Protein AF-A0AAV4FNW1-F1 (afdb_monomer_lite)

Sequence (129 aa):
MKSSDVVIGWVKDGEVHFADRHAEGHYLPAKDSSQDWTLLMAEETGQFTVLKMTRLLDTCDDQDIAIESGTTRLLYAYSKTDPISDDLVLVVEVVLVVVVVVVVVVVVVVVVVVVAAAVVIVSVAVFVK

Structure (mmCIF, N/CA/C/O backbone):
data_AF-A0AAV4FNW1-F1
#
_entry.id   AF-A0AAV4FNW1-F1
#
loop_
_atom_site.group_PDB
_atom_site.id
_atom_site.type_symbol
_atom_site.label_atom_id
_atom_site.label_alt_id
_atom_site.label_comp_id
_atom_site.label_asym_id
_atom_site.label_entity_id
_atom_site.label_seq_id
_atom_site.pdbx_PDB_ins_code
_atom_site.Cartn_x
_atom_site.Cartn_y
_atom_site.Cartn_z
_atom_site.occupancy
_atom_site.B_iso_or_equiv
_atom_site.auth_seq_id
_atom_site.auth_comp_id
_atom_site.auth_asym_id
_atom_site.auth_atom_id
_atom_site.pdbx_PDB_model_num
ATOM 1 N N . MET A 1 1 ? 9.131 7.398 4.725 1.00 68.12 1 MET A N 1
ATOM 2 C CA . MET A 1 1 ? 7.877 7.530 3.967 1.00 68.12 1 MET A CA 1
ATOM 3 C C . MET A 1 1 ? 8.087 8.260 2.652 1.00 68.12 1 MET A C 1
ATOM 5 O O . MET A 1 1 ? 7.447 7.884 1.701 1.00 68.12 1 MET A O 1
ATOM 9 N N . LYS A 1 2 ? 8.988 9.248 2.523 1.00 82.25 2 LYS A N 1
ATOM 10 C CA . LYS A 1 2 ? 9.327 9.758 1.182 1.00 82.25 2 LYS A CA 1
ATOM 11 C C . LYS A 1 2 ? 9.827 8.635 0.261 1.00 82.25 2 LYS A C 1
ATOM 13 O O . LYS A 1 2 ? 10.663 7.844 0.700 1.00 82.25 2 LYS A O 1
ATOM 18 N N . SER A 1 3 ? 9.351 8.648 -0.983 1.00 86.75 3 SER A N 1
ATOM 19 C CA . SER A 1 3 ? 9.641 7.666 -2.028 1.00 86.75 3 SER A CA 1
ATOM 20 C C . SER A 1 3 ? 9.328 6.249 -1.554 1.00 86.75 3 SER A C 1
ATOM 22 O O . SER A 1 3 ? 10.184 5.372 -1.624 1.00 86.75 3 SER A O 1
ATOM 24 N N . SER A 1 4 ? 8.137 6.060 -0.981 1.00 87.38 4 SER A N 1
ATOM 25 C CA . SER A 1 4 ? 7.595 4.736 -0.685 1.00 87.38 4 SER A CA 1
ATOM 26 C C . SER A 1 4 ? 6.246 4.544 -1.353 1.00 87.38 4 SER A C 1
ATOM 28 O O . SER A 1 4 ? 5.439 5.469 -1.409 1.00 87.38 4 SER A O 1
ATOM 30 N N . ASP A 1 5 ? 6.029 3.311 -1.757 1.00 90.25 5 ASP A N 1
ATOM 31 C CA . ASP A 1 5 ? 4.786 2.721 -2.225 1.00 90.25 5 ASP A CA 1
ATOM 32 C C . ASP A 1 5 ? 3.940 2.306 -1.010 1.00 90.25 5 ASP A C 1
ATOM 34 O O . ASP A 1 5 ? 4.469 1.738 -0.041 1.00 90.25 5 ASP A O 1
ATOM 38 N N . VAL A 1 6 ? 2.675 2.728 -0.973 1.00 90.12 6 VAL A N 1
ATOM 39 C CA . VAL A 1 6 ? 1.845 2.714 0.234 1.00 90.12 6 VAL A CA 1
ATOM 40 C C . VAL A 1 6 ? 0.436 2.243 -0.078 1.00 90.12 6 VAL A C 1
ATOM 42 O O . VAL A 1 6 ? -0.383 2.961 -0.633 1.00 90.12 6 VAL A O 1
ATOM 45 N N . VAL A 1 7 ? 0.085 1.099 0.488 1.00 90.88 7 VAL A N 1
ATOM 46 C CA . VAL A 1 7 ? -1.305 0.667 0.588 1.00 90.88 7 VAL A CA 1
ATOM 47 C C . VAL A 1 7 ? -1.917 1.127 1.912 1.00 90.88 7 VAL A C 1
ATOM 49 O O . VAL A 1 7 ? -1.316 0.975 2.981 1.00 90.88 7 VAL A O 1
ATOM 52 N N . ILE A 1 8 ? -3.124 1.690 1.858 1.00 89.94 8 ILE A N 1
ATOM 53 C CA . ILE A 1 8 ? -3.902 2.070 3.044 1.00 89.94 8 ILE A CA 1
ATOM 54 C C . ILE A 1 8 ? -5.243 1.349 3.014 1.00 89.94 8 ILE A C 1
ATOM 56 O O . ILE A 1 8 ? -5.923 1.344 1.992 1.00 89.94 8 ILE A O 1
ATOM 60 N N . GLY A 1 9 ? -5.670 0.809 4.155 1.00 89.69 9 GLY A N 1
ATOM 61 C CA . GLY A 1 9 ? -7.045 0.360 4.307 1.00 89.69 9 GLY A CA 1
ATOM 62 C C . GLY A 1 9 ? -7.510 0.259 5.752 1.00 89.69 9 GLY A C 1
ATOM 63 O O . GLY A 1 9 ? -6.703 0.187 6.680 1.00 89.69 9 GLY A O 1
ATOM 64 N N . TRP A 1 10 ? -8.826 0.271 5.921 1.00 89.31 10 TRP A N 1
ATOM 65 C CA . TRP A 1 10 ? -9.534 0.032 7.177 1.00 89.31 10 TRP A CA 1
ATOM 66 C C . TRP A 1 10 ? -10.960 -0.438 6.867 1.00 89.31 10 TRP A C 1
ATOM 68 O O . TRP A 1 10 ? -11.406 -0.410 5.718 1.00 89.31 10 TRP A O 1
ATOM 78 N N . VAL A 1 11 ? -11.673 -0.884 7.892 1.00 89.25 11 VAL A N 1
ATOM 79 C CA . VAL A 1 11 ? -13.106 -1.171 7.813 1.00 89.25 11 VAL A CA 1
ATOM 80 C C . VAL A 1 11 ? -13.796 -0.229 8.784 1.00 89.25 11 VAL A C 1
ATOM 82 O O . VAL A 1 11 ? -13.216 0.118 9.806 1.00 89.25 11 VAL A O 1
ATOM 85 N N . LYS A 1 12 ? -14.983 0.249 8.429 1.00 87.44 12 LYS A N 1
ATOM 86 C CA . LYS A 1 12 ? -15.807 1.079 9.300 1.00 87.44 12 LYS A CA 1
ATOM 87 C C . LYS A 1 12 ? -17.267 0.761 9.048 1.00 87.44 12 LYS A C 1
ATOM 89 O O . LYS A 1 12 ? -17.720 0.820 7.913 1.00 87.44 12 LYS A O 1
ATOM 94 N N . ASP A 1 13 ? -17.999 0.400 10.098 1.00 87.38 13 ASP A N 1
ATOM 95 C CA . ASP A 1 13 ? -19.426 0.054 10.006 1.00 87.38 13 ASP A CA 1
ATOM 96 C C . ASP A 1 13 ? -19.731 -1.035 8.944 1.00 87.38 13 ASP A C 1
ATOM 98 O O . ASP A 1 13 ? -20.810 -1.080 8.356 1.00 87.38 13 ASP A O 1
ATOM 102 N N . GLY A 1 14 ? -18.769 -1.935 8.697 1.00 86.00 14 GLY A N 1
ATOM 103 C CA . GLY A 1 14 ? -18.845 -2.986 7.673 1.00 86.00 14 GLY A CA 1
ATOM 104 C C . GLY A 1 14 ? -18.487 -2.536 6.249 1.00 86.00 14 GLY A C 1
ATOM 105 O O . GLY A 1 14 ? -18.421 -3.376 5.352 1.00 86.00 14 GLY A O 1
ATOM 106 N N . GLU A 1 15 ? -18.227 -1.247 6.033 1.00 90.69 15 GLU A N 1
ATOM 107 C CA . GLU A 1 15 ? -17.721 -0.705 4.775 1.00 90.69 15 GLU A CA 1
ATOM 108 C C . GLU A 1 15 ? -16.194 -0.769 4.741 1.00 90.69 15 GLU A C 1
ATOM 110 O O . GLU A 1 15 ? -15.512 -0.441 5.712 1.00 90.69 15 GLU A O 1
ATOM 115 N N . VAL A 1 16 ? -15.649 -1.217 3.612 1.00 91.44 16 VAL A N 1
ATOM 116 C CA . VAL A 1 16 ? -14.208 -1.358 3.430 1.00 91.44 16 VAL A CA 1
ATOM 117 C C . VAL A 1 16 ? -13.667 -0.152 2.686 1.00 91.44 16 VAL A C 1
ATOM 119 O O . VAL A 1 16 ? -14.110 0.160 1.583 1.00 91.44 16 VAL A O 1
ATOM 122 N N . HIS A 1 17 ? -12.639 0.455 3.260 1.00 91.50 17 HIS A N 1
ATOM 123 C CA . HIS A 1 17 ? -11.861 1.503 2.627 1.00 91.50 17 HIS A CA 1
ATOM 124 C C . HIS A 1 17 ? -10.488 0.947 2.275 1.00 91.50 17 HIS A C 1
ATOM 126 O O . HIS A 1 17 ? -9.804 0.372 3.123 1.00 91.50 17 HIS A O 1
ATOM 132 N N . PHE A 1 18 ? -10.090 1.094 1.016 1.00 92.00 18 PHE A N 1
ATOM 133 C CA . PHE A 1 18 ? -8.835 0.561 0.504 1.00 92.00 18 PHE A CA 1
ATOM 134 C C . PHE A 1 18 ? -8.330 1.433 -0.643 1.00 92.00 18 PHE A C 1
ATOM 136 O O . PHE A 1 18 ? -9.090 1.747 -1.560 1.00 92.00 18 PHE A O 1
ATOM 143 N N . ALA A 1 19 ? -7.068 1.850 -0.587 1.00 91.88 19 ALA A N 1
ATOM 144 C CA . ALA A 1 19 ? -6.487 2.740 -1.580 1.00 91.88 19 ALA A CA 1
ATOM 145 C C . ALA A 1 19 ? -4.999 2.462 -1.797 1.00 91.88 19 ALA A C 1
ATOM 147 O O . ALA A 1 19 ? -4.248 2.317 -0.827 1.00 91.88 19 ALA A O 1
ATOM 148 N N . ASP A 1 20 ? -4.612 2.484 -3.071 1.00 93.31 20 ASP A N 1
ATOM 149 C CA . ASP A 1 20 ? -3.229 2.563 -3.523 1.00 93.31 20 ASP A CA 1
ATOM 150 C C . ASP A 1 20 ? -2.738 4.007 -3.496 1.00 93.31 20 ASP A C 1
ATOM 152 O O . ASP A 1 20 ? -3.495 4.936 -3.823 1.00 93.31 20 ASP A O 1
ATOM 156 N N . ARG A 1 21 ? -1.506 4.211 -3.042 1.00 92.31 21 ARG A N 1
ATOM 157 C CA . ARG A 1 21 ? -0.930 5.534 -2.822 1.00 92.31 21 ARG A CA 1
ATOM 158 C C . ARG A 1 21 ? 0.583 5.522 -2.957 1.00 92.31 21 ARG A C 1
ATOM 160 O O . ARG A 1 21 ? 1.261 4.613 -2.493 1.00 92.31 21 ARG A O 1
ATOM 167 N N . HIS A 1 22 ? 1.122 6.662 -3.370 1.00 92.06 22 HIS A N 1
ATOM 168 C CA . HIS A 1 22 ? 2.557 6.919 -3.342 1.00 92.06 22 HIS A CA 1
ATOM 169 C C . HIS A 1 22 ? 2.884 8.091 -2.407 1.00 92.06 22 HIS A C 1
ATOM 171 O O . HIS A 1 22 ? 2.189 9.113 -2.326 1.00 92.06 22 HIS A O 1
ATOM 177 N N . ALA A 1 23 ? 3.964 7.947 -1.644 1.00 90.44 23 ALA A N 1
ATOM 178 C CA . ALA A 1 23 ? 4.378 8.932 -0.657 1.00 90.44 23 ALA A CA 1
ATOM 179 C C . ALA A 1 23 ? 5.583 9.742 -1.148 1.00 90.44 23 ALA A C 1
ATOM 181 O O . ALA A 1 23 ? 6.698 9.240 -1.270 1.00 90.44 23 ALA A O 1
ATOM 182 N N . GLU A 1 24 ? 5.396 11.042 -1.351 1.00 88.94 24 GLU A N 1
ATOM 183 C CA . GLU A 1 24 ? 6.463 11.957 -1.788 1.00 88.94 24 GLU A CA 1
ATOM 184 C C . GLU A 1 24 ? 7.160 12.695 -0.629 1.00 88.94 24 GLU A C 1
ATOM 186 O O . GLU A 1 24 ? 8.193 13.350 -0.807 1.00 88.94 24 GLU A O 1
ATOM 191 N N . GLY A 1 25 ? 6.625 12.586 0.589 1.00 87.31 25 GLY A N 1
ATOM 192 C CA . GLY A 1 25 ? 7.112 13.324 1.750 1.00 87.31 25 GLY A CA 1
ATOM 193 C C . GLY A 1 25 ? 6.524 12.852 3.076 1.00 87.31 25 GLY A C 1
ATOM 194 O O . GLY A 1 25 ? 6.021 11.739 3.200 1.00 87.31 25 GLY A O 1
ATOM 195 N N . HIS A 1 26 ? 6.632 13.707 4.093 1.00 83.88 26 HIS A N 1
ATOM 196 C CA . HIS A 1 26 ? 6.085 13.477 5.435 1.00 83.88 26 HIS A CA 1
ATOM 197 C C . HIS A 1 26 ? 4.695 14.107 5.580 1.00 83.88 26 HIS A C 1
ATOM 199 O O . HIS A 1 26 ? 4.453 14.921 6.467 1.00 83.88 26 HIS A O 1
ATOM 205 N N . TYR A 1 27 ? 3.807 13.768 4.657 1.00 84.88 27 TYR A N 1
ATOM 206 C CA . TYR A 1 27 ? 2.418 14.211 4.618 1.00 84.88 27 TYR A CA 1
ATOM 207 C C . TYR A 1 27 ? 1.558 13.071 4.063 1.00 84.88 27 TYR A C 1
ATOM 209 O O . TYR A 1 27 ? 2.090 12.007 3.743 1.00 84.88 27 TYR A O 1
ATOM 217 N N . LEU A 1 28 ? 0.240 13.271 3.993 1.00 85.19 28 LEU A N 1
ATOM 218 C CA . LEU A 1 28 ? -0.674 12.257 3.477 1.00 85.19 28 LEU A CA 1
ATOM 219 C C . LEU A 1 28 ? -0.243 11.813 2.063 1.00 85.19 28 LEU A C 1
ATOM 221 O O . LEU A 1 28 ? -0.187 12.665 1.175 1.00 85.19 28 LEU A O 1
ATOM 225 N N . PRO A 1 29 ? 0.039 10.517 1.838 1.00 89.31 29 PRO A N 1
ATOM 226 C CA . PRO A 1 29 ? 0.378 10.008 0.513 1.00 89.31 29 PRO A CA 1
ATOM 227 C C . PRO A 1 29 ? -0.724 10.337 -0.498 1.00 89.31 29 PRO A C 1
ATO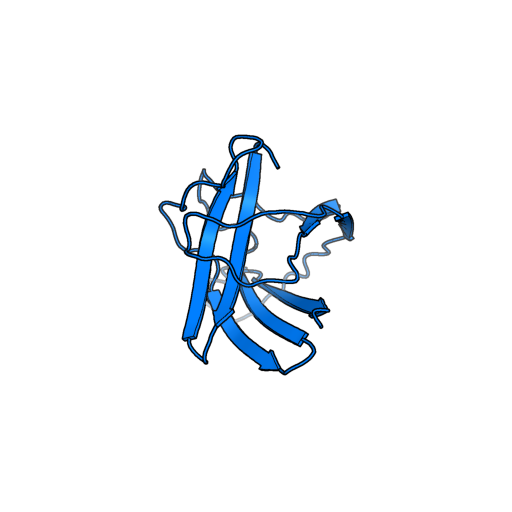M 229 O O . PRO A 1 29 ? -1.914 10.238 -0.175 1.00 89.31 29 PRO A O 1
ATOM 232 N N . ALA A 1 30 ? -0.340 10.754 -1.700 1.00 91.06 30 ALA A N 1
ATOM 233 C CA . ALA A 1 30 ? -1.300 11.032 -2.760 1.00 91.06 30 ALA A CA 1
ATOM 234 C C . ALA A 1 30 ? -1.896 9.714 -3.266 1.00 91.06 30 ALA A C 1
ATOM 236 O O . ALA A 1 30 ? -1.241 8.675 -3.194 1.00 91.06 30 ALA A O 1
ATOM 237 N N . LYS A 1 31 ? -3.150 9.746 -3.733 1.00 91.31 31 LYS A N 1
ATOM 238 C CA . LYS A 1 31 ? -3.737 8.584 -4.410 1.00 91.31 31 LYS A CA 1
ATOM 239 C C . LYS A 1 31 ? -2.926 8.286 -5.659 1.00 91.31 31 LYS A C 1
ATOM 241 O O . LYS A 1 31 ? -2.615 9.214 -6.405 1.00 91.31 31 LYS A O 1
ATOM 246 N N . ASP A 1 32 ? -2.600 7.015 -5.831 1.00 91.88 32 ASP A N 1
ATOM 247 C CA . ASP A 1 32 ? -1.902 6.566 -7.019 1.00 91.88 32 ASP A CA 1
ATOM 248 C C . ASP A 1 32 ? -2.822 6.668 -8.247 1.00 91.88 32 ASP A C 1
ATOM 250 O O . ASP A 1 32 ? -4.056 6.668 -8.132 1.00 91.88 32 ASP A O 1
ATOM 254 N N . SER A 1 33 ? -2.217 6.863 -9.415 1.00 91.75 33 SER A N 1
ATOM 255 C CA . SER A 1 33 ? -2.923 6.879 -10.690 1.00 91.75 33 SER A CA 1
ATOM 256 C C . SER A 1 33 ? -3.337 5.474 -11.133 1.00 91.75 33 SER A C 1
ATOM 258 O O . SER A 1 33 ? -4.357 5.335 -11.820 1.00 91.75 33 SER A O 1
ATOM 260 N N . SER A 1 34 ? -2.599 4.454 -10.692 1.00 92.94 34 SER A N 1
ATOM 261 C CA . SER A 1 34 ? -2.932 3.043 -10.848 1.00 92.94 34 SER A CA 1
ATOM 262 C C . SER A 1 34 ? -3.466 2.449 -9.536 1.00 92.94 34 SER A C 1
ATOM 264 O O . SER A 1 34 ? -3.356 3.031 -8.463 1.00 92.94 34 SER A O 1
ATOM 266 N N . GLN A 1 35 ? -4.146 1.308 -9.619 1.00 92.75 35 GLN A N 1
ATOM 267 C CA . GLN A 1 35 ? -4.541 0.517 -8.450 1.00 92.75 35 GLN A CA 1
ATOM 268 C C . GLN A 1 35 ? -3.964 -0.877 -8.653 1.00 92.75 35 GLN A C 1
ATOM 270 O O . GLN A 1 35 ? -4.610 -1.748 -9.245 1.00 92.75 35 GLN A O 1
ATOM 275 N N . ASP A 1 36 ? -2.743 -1.071 -8.173 1.00 93.06 36 ASP A N 1
ATOM 276 C CA . ASP A 1 36 ? -1.989 -2.306 -8.352 1.00 93.06 36 ASP A CA 1
ATOM 277 C C . ASP A 1 36 ? -2.183 -3.275 -7.191 1.00 93.06 36 ASP A C 1
ATOM 279 O O . ASP A 1 36 ? -2.077 -4.502 -7.337 1.00 93.06 36 ASP A O 1
ATOM 283 N N . TRP A 1 37 ? -2.532 -2.742 -6.023 1.00 92.88 37 TRP A N 1
ATOM 284 C CA . TRP A 1 37 ? -2.947 -3.552 -4.894 1.00 92.88 37 TRP A CA 1
ATOM 285 C C . TRP A 1 37 ? -4.371 -4.089 -5.086 1.00 92.88 37 TRP A C 1
ATOM 287 O O . TRP A 1 37 ? -5.352 -3.372 -5.254 1.00 92.88 37 TRP A O 1
ATOM 297 N N . THR A 1 38 ? -4.517 -5.407 -4.992 1.00 92.44 38 THR A N 1
ATOM 298 C CA . THR A 1 38 ? -5.815 -6.084 -5.012 1.00 92.44 38 THR A CA 1
ATOM 299 C C . THR A 1 38 ? -6.190 -6.531 -3.607 1.00 92.44 38 THR A C 1
ATOM 301 O O . THR A 1 38 ? -5.519 -7.377 -3.007 1.00 92.44 38 THR A O 1
ATOM 304 N N . LEU A 1 39 ? -7.299 -6.010 -3.085 1.00 92.38 39 LEU A N 1
ATOM 305 C CA . LEU A 1 39 ? -7.864 -6.475 -1.824 1.00 92.38 39 LEU A CA 1
ATOM 306 C C . LEU A 1 39 ? -8.545 -7.842 -2.010 1.00 92.38 39 LEU A C 1
ATOM 308 O O . LEU A 1 39 ? -9.468 -7.992 -2.805 1.00 92.38 39 LEU A O 1
ATOM 312 N N . LEU A 1 40 ? -8.106 -8.837 -1.239 1.00 92.06 40 LEU A N 1
ATOM 313 C CA . LEU A 1 40 ? -8.668 -10.191 -1.224 1.00 92.06 40 LEU A CA 1
ATOM 314 C C . LEU A 1 40 ? -9.685 -10.388 -0.094 1.00 92.06 40 LEU A C 1
ATOM 316 O O . LEU A 1 40 ? -10.647 -11.133 -0.253 1.00 92.06 40 LEU A O 1
ATOM 320 N N . MET A 1 41 ? -9.440 -9.775 1.065 1.00 90.44 41 MET A N 1
ATOM 321 C CA . MET A 1 41 ? -10.308 -9.856 2.240 1.00 90.44 41 MET A CA 1
ATOM 322 C C . MET A 1 41 ? -10.059 -8.652 3.144 1.00 90.44 41 MET A C 1
ATOM 324 O O . MET A 1 41 ? -8.9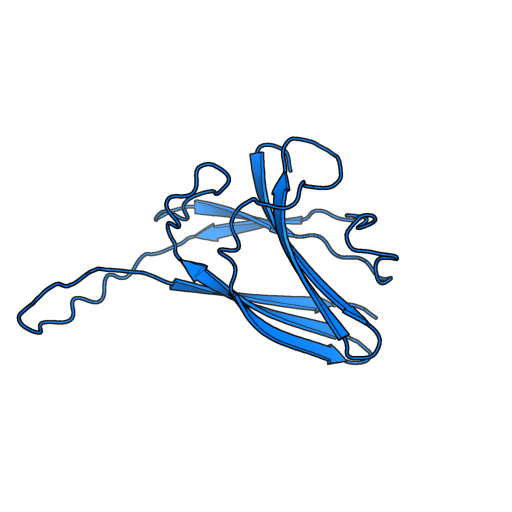08 -8.285 3.370 1.00 90.44 41 MET A O 1
ATOM 328 N N . ALA A 1 42 ? -11.127 -8.091 3.698 1.00 90.94 42 ALA A N 1
ATOM 329 C CA . ALA A 1 42 ? -11.064 -7.129 4.785 1.00 90.94 42 ALA A CA 1
ATOM 330 C C . ALA A 1 42 ? -12.109 -7.504 5.832 1.00 90.94 42 ALA A C 1
ATOM 332 O O . ALA A 1 42 ? -13.272 -7.720 5.496 1.00 90.94 42 ALA A O 1
ATOM 333 N N . GLU A 1 43 ? -11.687 -7.603 7.084 1.00 89.06 43 GLU A N 1
ATOM 334 C CA . GLU A 1 43 ? -12.573 -7.880 8.208 1.00 89.06 43 GLU A CA 1
ATOM 335 C C . GLU A 1 43 ? -12.113 -7.069 9.410 1.00 89.06 43 GLU A C 1
ATOM 337 O O . GLU A 1 43 ? -10.931 -7.069 9.750 1.00 89.06 43 GLU A O 1
ATOM 342 N N . GLU A 1 44 ? -13.053 -6.400 10.065 1.00 87.75 44 GLU A N 1
ATOM 343 C CA . GLU A 1 44 ? -12.838 -5.824 11.383 1.00 87.75 44 GLU A CA 1
ATOM 344 C C . GLU A 1 44 ? -13.656 -6.604 12.403 1.00 87.75 44 GLU A C 1
ATOM 346 O O . GLU A 1 44 ? -14.879 -6.730 12.333 1.00 87.75 44 GLU A O 1
ATOM 351 N N . THR A 1 45 ? -12.934 -7.137 13.373 1.00 81.69 45 THR A N 1
ATOM 352 C CA . THR A 1 45 ? -13.473 -7.723 14.589 1.00 81.69 45 THR A CA 1
ATOM 353 C C . THR A 1 45 ? -13.193 -6.758 15.729 1.00 81.69 45 THR A C 1
ATOM 355 O O . THR A 1 45 ? -12.273 -5.949 15.651 1.00 81.69 45 THR A O 1
ATOM 358 N N . GLY A 1 46 ? -13.923 -6.866 16.839 1.00 74.38 46 GLY A N 1
ATOM 359 C CA . GLY A 1 46 ? -13.787 -5.938 17.967 1.00 74.38 46 GLY A CA 1
ATOM 360 C C . GLY A 1 46 ? -12.391 -5.816 18.602 1.00 74.38 46 GLY A C 1
ATOM 361 O O . GLY A 1 46 ? -12.275 -5.064 19.559 1.00 74.38 46 GLY A O 1
ATOM 362 N N . GLN A 1 47 ? -11.368 -6.539 18.136 1.00 76.00 47 GLN A N 1
ATOM 363 C CA . GLN A 1 47 ? -9.971 -6.427 18.576 1.00 76.00 47 GLN A CA 1
ATOM 364 C C . GLN A 1 47 ? -8.953 -6.331 17.424 1.00 76.00 47 GLN A C 1
ATOM 366 O O . GLN A 1 47 ? -7.775 -6.060 17.673 1.00 76.00 47 GLN A O 1
ATOM 371 N N . PHE A 1 48 ? -9.354 -6.614 16.181 1.00 76.69 48 PHE A N 1
ATOM 372 C CA . PHE A 1 48 ? -8.421 -6.756 15.065 1.00 76.69 48 PHE A CA 1
ATOM 373 C C . PHE A 1 48 ? -9.063 -6.324 13.761 1.00 76.69 48 PHE A C 1
ATOM 375 O O . PHE A 1 48 ? -10.174 -6.757 13.455 1.00 76.69 48 PHE A O 1
ATOM 382 N N . THR A 1 49 ? -8.288 -5.614 12.949 1.00 82.44 49 THR A N 1
ATOM 383 C CA . THR A 1 49 ? -8.597 -5.409 11.536 1.00 82.44 49 THR A CA 1
ATOM 384 C C . THR A 1 49 ? -7.612 -6.224 10.715 1.00 82.44 49 THR A C 1
ATOM 386 O O . THR A 1 49 ? -6.393 -6.086 10.850 1.00 82.44 49 THR A O 1
ATOM 389 N N . VAL A 1 50 ? -8.142 -7.115 9.886 1.00 85.44 50 VAL A N 1
ATOM 390 C CA . VAL A 1 50 ? -7.367 -7.984 9.006 1.00 85.44 50 VAL A CA 1
ATOM 391 C C . VAL A 1 50 ? -7.597 -7.538 7.578 1.00 85.44 50 VAL A C 1
ATOM 393 O O . VAL A 1 50 ? -8.723 -7.575 7.088 1.00 85.44 50 VAL A O 1
ATOM 396 N N . LEU A 1 51 ? -6.511 -7.168 6.901 1.00 87.94 51 LEU A N 1
ATOM 397 C CA . LEU A 1 51 ? -6.505 -6.912 5.467 1.00 87.94 51 LEU A CA 1
ATOM 398 C C . LEU A 1 51 ? -5.608 -7.946 4.789 1.00 87.94 51 LEU A C 1
ATOM 400 O O . LEU A 1 51 ? -4.406 -8.040 5.059 1.00 87.94 51 LEU A O 1
ATOM 404 N N . LYS A 1 52 ? -6.202 -8.729 3.894 1.00 88.31 52 LYS A N 1
ATOM 405 C CA . LYS A 1 52 ? -5.494 -9.637 3.001 1.00 88.31 52 LYS A CA 1
ATOM 406 C C . LYS A 1 52 ? -5.493 -9.025 1.617 1.00 88.31 52 LYS A C 1
ATOM 408 O O . LYS A 1 52 ? -6.555 -8.782 1.050 1.00 88.31 52 LYS A O 1
ATOM 413 N N . MET A 1 53 ? -4.310 -8.818 1.070 1.00 89.69 53 MET A N 1
ATOM 414 C CA . MET A 1 53 ? -4.133 -8.166 -0.219 1.00 89.69 53 MET A CA 1
ATOM 415 C C . MET A 1 53 ? -3.028 -8.839 -1.018 1.00 89.69 53 MET A C 1
ATOM 417 O O . MET A 1 53 ? -2.231 -9.624 -0.490 1.00 89.69 53 MET A O 1
ATOM 421 N N . THR A 1 54 ? -3.005 -8.548 -2.308 1.00 90.12 54 THR A N 1
ATOM 422 C CA . THR A 1 54 ? -2.009 -9.078 -3.220 1.00 90.12 54 THR A CA 1
ATOM 423 C C . THR A 1 54 ? -1.619 -8.056 -4.269 1.00 90.12 54 THR A C 1
ATOM 425 O O . THR A 1 54 ? -2.414 -7.183 -4.597 1.00 90.12 54 THR A O 1
ATOM 428 N N . ARG A 1 55 ? -0.395 -8.171 -4.774 1.00 90.50 55 ARG A N 1
ATOM 429 C CA . ARG A 1 55 ? 0.156 -7.335 -5.836 1.00 90.50 55 ARG A CA 1
ATOM 430 C C . ARG A 1 55 ? 1.244 -8.112 -6.578 1.00 90.50 55 ARG A C 1
ATOM 432 O O . ARG A 1 55 ? 1.798 -9.083 -6.040 1.00 90.50 55 ARG A O 1
ATOM 439 N N . LEU A 1 56 ? 1.507 -7.727 -7.823 1.00 86.31 56 LEU A N 1
ATOM 440 C CA . LEU A 1 56 ? 2.634 -8.242 -8.602 1.00 86.31 56 LEU A CA 1
ATOM 441 C C . LEU A 1 56 ? 3.966 -7.823 -7.959 1.00 86.31 56 LEU A C 1
ATOM 443 O O . LEU A 1 56 ? 4.036 -6.796 -7.295 1.00 86.31 56 LEU A O 1
ATOM 447 N N . LEU A 1 57 ? 5.031 -8.613 -8.142 1.00 86.06 57 LEU A N 1
ATOM 448 C CA . LEU A 1 57 ? 6.374 -8.181 -7.716 1.00 86.06 57 LEU A CA 1
ATOM 449 C C . LEU A 1 57 ? 6.845 -6.930 -8.465 1.00 86.06 57 LEU A C 1
ATOM 451 O O . LEU A 1 57 ? 7.548 -6.109 -7.891 1.00 86.06 57 LEU A O 1
ATOM 455 N N . ASP A 1 58 ? 6.472 -6.813 -9.732 1.00 89.81 58 ASP A N 1
ATOM 456 C CA . ASP A 1 58 ? 6.766 -5.674 -10.588 1.00 89.81 58 ASP A CA 1
ATOM 457 C C . ASP A 1 58 ? 5.478 -5.321 -11.333 1.00 89.81 58 ASP A C 1
ATOM 459 O O . ASP A 1 58 ? 4.906 -6.165 -12.032 1.00 89.81 58 ASP A O 1
ATOM 463 N N . THR A 1 59 ? 4.982 -4.113 -11.096 1.00 88.12 59 THR A N 1
ATOM 464 C CA . THR A 1 59 ? 3.762 -3.568 -11.703 1.00 88.12 59 THR A CA 1
ATOM 465 C C . THR A 1 59 ? 4.057 -2.806 -12.987 1.00 88.12 59 THR A C 1
ATOM 467 O O . THR A 1 59 ? 3.139 -2.538 -13.758 1.00 88.12 59 THR A O 1
ATOM 470 N N . CYS A 1 60 ? 5.336 -2.513 -13.256 1.00 88.31 60 CYS A N 1
ATOM 471 C CA . CYS A 1 60 ? 5.775 -1.603 -14.308 1.00 88.31 60 CYS A CA 1
ATOM 472 C C . CYS A 1 60 ? 5.169 -0.187 -14.190 1.00 88.31 60 CYS A C 1
ATOM 474 O O . CYS A 1 60 ? 5.049 0.495 -15.211 1.00 88.31 60 CYS A O 1
ATOM 476 N N . ASP A 1 61 ? 4.786 0.242 -12.981 1.00 89.69 61 ASP A N 1
ATOM 477 C CA . ASP A 1 61 ? 4.353 1.610 -12.677 1.00 89.69 61 ASP A CA 1
ATOM 478 C C . ASP A 1 61 ? 5.533 2.437 -12.125 1.00 89.69 61 ASP A C 1
ATOM 480 O O . ASP A 1 61 ? 6.306 1.977 -11.284 1.00 89.69 61 ASP A O 1
ATOM 484 N N . ASP A 1 62 ? 5.679 3.670 -12.612 1.00 89.75 62 ASP A N 1
ATOM 485 C CA . ASP A 1 62 ? 6.717 4.618 -12.200 1.00 89.75 62 ASP A CA 1
ATOM 486 C C . ASP A 1 62 ? 6.528 5.126 -10.753 1.00 89.75 62 ASP A C 1
ATOM 488 O O . ASP A 1 62 ? 7.475 5.645 -10.150 1.00 89.75 62 ASP A O 1
ATOM 492 N N . GLN A 1 63 ? 5.312 5.032 -10.202 1.00 90.00 63 GLN A N 1
ATOM 493 C CA . GLN A 1 63 ? 4.979 5.457 -8.834 1.00 90.00 63 GLN A CA 1
ATOM 494 C C . GLN A 1 63 ? 5.244 4.358 -7.789 1.00 90.00 63 GLN A C 1
ATOM 496 O O . GLN A 1 63 ? 5.343 4.642 -6.588 1.00 90.00 63 GLN A O 1
ATOM 501 N N . ASP A 1 64 ? 5.465 3.138 -8.269 1.00 91.44 64 ASP A N 1
ATOM 502 C CA . ASP A 1 64 ? 5.616 1.917 -7.500 1.00 91.44 64 ASP A CA 1
ATOM 503 C C . ASP A 1 64 ? 7.078 1.504 -7.295 1.00 91.44 64 ASP A C 1
ATOM 505 O O . ASP A 1 64 ? 7.991 1.871 -8.037 1.00 91.44 64 ASP A O 1
ATOM 509 N N . ILE A 1 65 ? 7.321 0.684 -6.268 1.00 90.19 65 ILE A N 1
ATOM 510 C CA . ILE A 1 65 ? 8.644 0.097 -6.021 1.00 90.19 65 ILE A CA 1
ATOM 511 C C . ILE A 1 65 ? 8.602 -1.395 -6.326 1.00 90.19 65 ILE A C 1
ATOM 513 O O . ILE A 1 65 ? 7.993 -2.166 -5.583 1.00 90.19 65 ILE A O 1
ATOM 517 N N . ALA A 1 66 ? 9.330 -1.807 -7.366 1.00 89.94 66 ALA A N 1
ATOM 518 C CA . ALA A 1 66 ? 9.503 -3.216 -7.693 1.00 89.94 66 ALA A CA 1
ATOM 519 C C . ALA A 1 66 ? 10.107 -3.996 -6.509 1.00 89.94 66 ALA A C 1
ATOM 521 O O . ALA A 1 66 ? 11.136 -3.632 -5.927 1.00 89.94 66 ALA A O 1
ATOM 522 N N . ILE A 1 67 ? 9.458 -5.102 -6.157 1.00 86.56 67 ILE A N 1
ATOM 523 C CA . ILE A 1 67 ? 9.894 -6.029 -5.119 1.00 86.56 67 ILE A CA 1
ATOM 524 C C . ILE A 1 67 ? 10.834 -7.049 -5.762 1.00 86.56 67 ILE A C 1
ATOM 526 O O . ILE A 1 67 ? 10.423 -8.071 -6.315 1.00 86.56 67 ILE A O 1
ATOM 530 N N . GLU A 1 68 ? 12.128 -6.778 -5.664 1.00 84.50 68 GLU A N 1
ATOM 531 C CA . GLU A 1 68 ? 13.168 -7.650 -6.199 1.00 84.50 68 GLU A CA 1
ATOM 532 C C . GLU A 1 68 ? 13.617 -8.724 -5.196 1.00 84.50 68 GLU A C 1
ATOM 534 O O . GLU A 1 68 ? 13.343 -8.680 -3.991 1.00 84.50 68 GLU A O 1
ATOM 539 N N . SER A 1 69 ? 14.371 -9.708 -5.692 1.00 82.81 69 SER A N 1
ATOM 540 C CA . SER A 1 69 ? 15.064 -10.659 -4.825 1.00 82.81 69 SER A CA 1
ATOM 541 C C . SER A 1 69 ? 16.052 -9.942 -3.905 1.00 82.81 69 SER A C 1
ATOM 543 O O . SER A 1 69 ? 16.847 -9.122 -4.362 1.00 82.81 69 SER A O 1
ATOM 545 N N . GLY A 1 70 ? 16.075 -10.317 -2.628 1.00 82.31 70 GLY A N 1
ATOM 546 C CA . GLY A 1 70 ? 16.963 -9.719 -1.637 1.00 82.31 70 GLY A CA 1
ATOM 547 C C . GLY A 1 70 ? 16.190 -9.053 -0.510 1.00 82.31 70 GLY A C 1
ATOM 548 O O . GLY A 1 70 ? 15.192 -9.586 -0.031 1.00 82.31 70 GLY A O 1
ATOM 549 N N . THR A 1 71 ? 16.688 -7.920 -0.026 1.00 78.38 71 THR A N 1
ATOM 550 C CA . THR A 1 71 ? 16.170 -7.286 1.189 1.00 78.38 71 THR A CA 1
ATOM 551 C C . THR A 1 71 ? 15.195 -6.165 0.856 1.00 78.38 71 THR A C 1
ATOM 553 O O . THR A 1 71 ? 15.606 -5.108 0.386 1.00 78.38 71 THR A O 1
ATOM 556 N N . THR A 1 72 ? 13.925 -6.357 1.202 1.00 81.88 72 THR A N 1
ATOM 557 C CA . THR A 1 72 ? 12.881 -5.329 1.124 1.00 81.88 72 THR A CA 1
ATOM 558 C C . THR A 1 72 ? 12.641 -4.712 2.500 1.00 81.88 72 THR A C 1
ATOM 560 O O . THR A 1 72 ? 12.640 -5.394 3.530 1.00 81.88 72 THR A O 1
ATOM 563 N N . ARG A 1 73 ? 12.449 -3.392 2.531 1.00 80.38 73 ARG A N 1
ATOM 564 C CA . ARG A 1 73 ? 12.111 -2.641 3.743 1.00 80.38 73 ARG A CA 1
ATOM 565 C C . ARG A 1 73 ? 10.611 -2.401 3.780 1.00 80.38 73 ARG A C 1
ATOM 567 O O . ARG A 1 73 ? 10.110 -1.569 3.036 1.00 80.38 73 ARG A O 1
ATOM 574 N N . LEU A 1 74 ? 9.923 -3.101 4.671 1.00 80.88 74 LEU A N 1
ATOM 575 C CA . LEU A 1 74 ? 8.509 -2.889 4.925 1.00 80.88 74 LEU A CA 1
ATOM 576 C C . LEU A 1 74 ? 8.348 -1.825 6.012 1.00 80.88 74 LEU A C 1
ATOM 578 O O . LEU A 1 74 ? 8.917 -1.931 7.100 1.00 80.88 74 LEU A O 1
ATOM 582 N N . LEU A 1 75 ? 7.565 -0.799 5.704 1.00 80.75 75 LEU A N 1
ATOM 583 C CA . LEU A 1 75 ? 7.122 0.212 6.654 1.00 80.75 75 LEU A CA 1
ATOM 584 C C . LEU A 1 75 ? 5.651 -0.068 6.935 1.00 80.75 75 LEU A C 1
ATOM 586 O O . LEU A 1 75 ? 4.874 -0.210 5.996 1.00 80.75 75 LEU A O 1
ATOM 590 N N . TYR A 1 76 ? 5.264 -0.134 8.202 1.00 80.81 76 TYR A N 1
A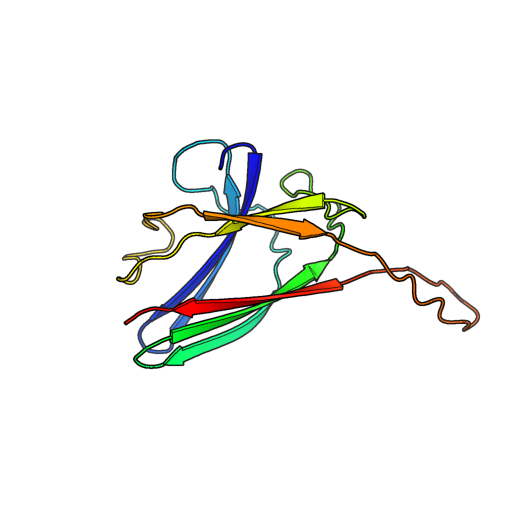TOM 591 C CA . TYR A 1 76 ? 3.851 -0.216 8.558 1.00 80.81 76 TYR A CA 1
ATOM 592 C C . TYR A 1 76 ? 3.502 0.820 9.612 1.00 80.81 76 TYR A C 1
ATOM 594 O O . TYR A 1 76 ? 4.350 1.221 10.414 1.00 80.81 76 TYR A O 1
ATOM 602 N N . ALA A 1 77 ? 2.239 1.229 9.591 1.00 78.69 77 ALA A N 1
ATOM 603 C CA . ALA A 1 77 ? 1.653 2.101 10.584 1.00 78.69 77 ALA A CA 1
ATOM 604 C C . ALA A 1 77 ? 0.207 1.722 10.848 1.00 78.69 77 ALA A C 1
ATOM 606 O O . ALA A 1 77 ? -0.462 1.140 9.996 1.00 78.69 77 ALA A O 1
ATOM 607 N N . TYR A 1 78 ? -0.259 2.059 12.043 1.00 80.25 78 TYR A N 1
ATOM 608 C CA . TYR A 1 78 ? -1.618 1.783 12.471 1.00 80.25 78 TYR A CA 1
ATOM 609 C C . TYR A 1 78 ? -2.148 2.888 13.382 1.00 80.25 78 TYR A C 1
ATOM 611 O O . TYR A 1 78 ? -1.392 3.709 13.907 1.00 80.25 78 TYR A O 1
ATOM 619 N N . SER A 1 79 ? -3.467 2.905 13.547 1.00 78.62 79 SER A N 1
ATOM 620 C CA . SER A 1 79 ? -4.197 3.839 14.400 1.00 78.62 79 SER A CA 1
ATOM 621 C C . SER A 1 79 ? -5.238 3.075 15.212 1.00 78.62 79 SER A C 1
ATOM 623 O O . SER A 1 79 ? -5.774 2.074 14.744 1.00 78.62 79 SER A O 1
ATOM 625 N N . LYS A 1 80 ? -5.535 3.564 16.424 1.00 77.75 80 LYS A N 1
ATOM 626 C CA . LYS A 1 80 ? -6.624 3.039 17.267 1.00 77.75 80 LYS A CA 1
ATOM 627 C C . LYS A 1 80 ? -8.013 3.525 16.875 1.00 77.75 80 LYS A C 1
ATOM 629 O O . LYS A 1 80 ? -9.006 3.044 17.411 1.00 77.75 80 LYS A O 1
ATOM 634 N N . THR A 1 81 ? -8.064 4.526 16.012 1.00 80.50 81 THR A N 1
ATOM 635 C CA . THR A 1 81 ? -9.291 5.194 15.597 1.00 80.50 81 THR A CA 1
ATOM 636 C C . THR A 1 81 ? -9.362 5.219 14.088 1.00 80.50 81 THR A C 1
ATOM 638 O O . THR A 1 81 ? -8.364 5.565 13.440 1.00 80.50 81 THR A O 1
ATOM 641 N N . ASP A 1 82 ? -10.546 4.932 13.560 1.00 83.25 82 ASP A N 1
ATOM 642 C CA . ASP A 1 82 ? -10.799 4.999 12.128 1.00 83.25 82 ASP A CA 1
ATOM 643 C C . ASP A 1 82 ? -10.576 6.419 11.604 1.00 83.25 82 ASP A C 1
ATOM 645 O O . ASP A 1 82 ? -10.933 7.400 12.276 1.00 83.25 82 ASP A O 1
ATOM 649 N N . PRO A 1 83 ? -10.010 6.558 10.396 1.00 83.06 83 PRO A N 1
ATOM 650 C CA . PRO A 1 83 ? -9.962 7.833 9.706 1.00 83.06 83 PRO A CA 1
ATOM 651 C C . PRO A 1 83 ? -11.362 8.441 9.551 1.00 83.06 83 PRO A C 1
ATOM 653 O O . PRO A 1 83 ? -12.368 7.750 9.373 1.00 83.06 83 PRO A O 1
ATOM 656 N N . ILE A 1 84 ? -11.427 9.773 9.569 1.00 79.00 84 ILE A N 1
ATOM 657 C CA . ILE A 1 84 ? -12.668 10.496 9.248 1.00 79.00 84 ILE A CA 1
ATOM 658 C C . ILE A 1 84 ? -12.999 10.329 7.758 1.00 79.00 84 ILE A C 1
ATOM 660 O O . ILE A 1 84 ? -14.168 10.276 7.386 1.00 79.00 84 ILE A O 1
ATOM 664 N N . SER A 1 85 ? -11.965 10.253 6.917 1.00 76.38 85 SER A N 1
ATOM 665 C CA . SER A 1 85 ? -12.055 10.013 5.476 1.00 76.38 85 SER A CA 1
ATOM 666 C C . SER A 1 85 ? -10.699 9.562 4.931 1.00 76.38 85 SER A C 1
ATOM 668 O O . SER A 1 85 ? -9.676 9.722 5.603 1.00 76.38 85 SER A O 1
ATOM 670 N N . ASP A 1 86 ? -10.690 9.094 3.683 1.00 71.25 86 ASP A N 1
ATOM 671 C CA . ASP A 1 86 ? -9.494 8.848 2.869 1.00 71.25 86 ASP A CA 1
ATOM 672 C C . ASP A 1 86 ? -8.467 9.989 2.909 1.00 71.25 86 ASP A C 1
ATOM 674 O O . ASP A 1 86 ? -7.268 9.746 2.769 1.00 71.25 86 ASP A O 1
ATOM 678 N N . ASP A 1 87 ? -8.913 11.227 3.104 1.00 72.31 87 ASP A N 1
ATOM 679 C CA . ASP A 1 87 ? -8.061 12.415 3.053 1.00 72.31 87 ASP A CA 1
ATOM 680 C C . ASP A 1 87 ? -7.482 12.802 4.427 1.00 72.31 87 ASP A C 1
ATOM 682 O O . ASP A 1 87 ? -6.778 13.801 4.560 1.00 72.31 87 ASP A O 1
ATOM 686 N N . LEU A 1 88 ? -7.767 12.016 5.471 1.00 65.12 88 LEU A N 1
ATOM 687 C CA . LEU A 1 88 ? -7.401 12.292 6.865 1.00 65.12 88 LEU A CA 1
ATOM 688 C C . LEU A 1 88 ? -6.934 11.015 7.579 1.00 65.12 88 LEU A C 1
ATOM 690 O O . LEU A 1 88 ? -7.456 10.632 8.627 1.00 65.12 88 LEU A O 1
ATOM 694 N N . VAL A 1 89 ? -5.920 10.359 7.011 1.00 65.38 89 VAL A N 1
ATOM 695 C CA . VAL A 1 89 ? -5.272 9.184 7.610 1.00 65.38 89 VAL A CA 1
ATOM 696 C C . VAL A 1 89 ? -4.051 9.627 8.420 1.00 65.38 89 VAL A C 1
ATOM 698 O O . VAL A 1 89 ? -3.063 10.108 7.866 1.00 65.38 89 VAL A O 1
ATOM 701 N N . LEU A 1 90 ? -4.117 9.477 9.747 1.00 59.47 90 LEU A N 1
ATOM 702 C CA . LEU A 1 90 ? -2.994 9.751 10.647 1.00 59.47 90 LEU A CA 1
ATOM 703 C C . LEU A 1 90 ? -2.136 8.498 10.830 1.00 59.47 90 LEU A C 1
ATOM 705 O O . LEU A 1 90 ? -2.589 7.469 11.326 1.00 59.47 90 LEU A O 1
ATOM 709 N N . VAL A 1 91 ? -0.866 8.620 10.462 1.00 57.41 91 VAL A N 1
ATOM 710 C CA . VAL A 1 91 ? 0.167 7.597 10.638 1.00 57.41 91 VAL A CA 1
ATOM 711 C C . VAL A 1 91 ? 0.878 7.905 11.957 1.00 57.41 91 VAL A C 1
ATOM 713 O O . VAL A 1 91 ? 1.664 8.848 12.022 1.00 57.41 91 VAL A O 1
ATOM 716 N N . VAL A 1 92 ? 0.548 7.175 13.027 1.00 54.19 92 VAL A N 1
ATOM 717 C CA . VAL A 1 92 ? 0.963 7.539 14.399 1.00 54.19 92 VAL A CA 1
ATOM 718 C C . VAL A 1 92 ? 2.260 6.845 14.826 1.00 54.19 92 VAL A C 1
ATOM 720 O O . VAL A 1 92 ? 3.076 7.435 15.530 1.00 54.19 92 VAL A O 1
ATOM 723 N N . GLU A 1 93 ? 2.499 5.621 14.354 1.00 56.78 93 GLU A N 1
ATOM 724 C CA . GLU A 1 93 ? 3.704 4.844 14.655 1.00 56.78 93 GLU A CA 1
ATOM 725 C C . GLU A 1 93 ? 4.210 4.175 13.380 1.00 56.78 93 GLU A C 1
ATOM 727 O O . GLU A 1 93 ? 3.449 3.485 12.715 1.00 56.78 93 GLU A O 1
ATOM 732 N N . VAL A 1 94 ? 5.484 4.378 13.032 1.00 57.94 94 VAL A N 1
ATOM 733 C CA . VAL A 1 94 ? 6.123 3.709 11.891 1.00 57.94 94 VAL A CA 1
ATOM 734 C C . VAL A 1 94 ? 7.143 2.722 12.426 1.00 57.94 94 VAL A C 1
ATOM 736 O O . VAL A 1 94 ? 8.123 3.120 13.056 1.00 57.94 94 VAL A O 1
ATOM 739 N N . VAL A 1 95 ? 6.939 1.441 12.144 1.00 59.00 95 VAL A N 1
ATOM 740 C CA . VAL A 1 95 ? 7.904 0.389 12.474 1.00 59.00 95 VAL A CA 1
ATOM 741 C C . VAL A 1 95 ? 8.501 -0.151 11.179 1.00 59.00 95 VAL A C 1
ATOM 743 O O . VAL A 1 95 ? 7.800 -0.385 10.195 1.00 59.00 95 VAL A O 1
ATOM 746 N N . LEU A 1 96 ? 9.824 -0.319 11.179 1.00 64.06 96 LEU A N 1
ATOM 747 C CA . LEU A 1 96 ? 10.572 -0.879 10.060 1.00 64.06 96 LEU A CA 1
ATOM 748 C C . LEU A 1 96 ? 10.732 -2.389 10.254 1.00 64.06 96 LEU A C 1
ATOM 750 O O . LEU A 1 96 ? 11.339 -2.829 11.230 1.00 64.06 96 LEU A O 1
ATOM 754 N N . VAL A 1 97 ? 10.254 -3.167 9.289 1.00 62.56 97 VAL A N 1
ATOM 755 C CA . VAL A 1 97 ? 10.457 -4.616 9.215 1.00 62.56 97 VAL A CA 1
ATOM 756 C C . VAL A 1 97 ? 11.317 -4.920 7.995 1.00 62.56 97 VAL A C 1
ATOM 758 O O . VAL A 1 97 ? 11.067 -4.429 6.896 1.00 62.56 97 VAL A O 1
ATOM 761 N N . VAL A 1 98 ? 12.363 -5.718 8.186 1.00 66.00 98 VAL A N 1
ATOM 762 C CA . VAL A 1 98 ? 13.258 -6.138 7.105 1.00 66.00 98 VAL A CA 1
ATOM 763 C C . VAL A 1 98 ? 12.833 -7.528 6.651 1.00 66.00 98 VAL A C 1
ATOM 765 O O . VAL A 1 98 ? 12.892 -8.474 7.434 1.00 66.00 98 VAL A O 1
ATOM 768 N N . VAL A 1 99 ? 12.394 -7.646 5.399 1.00 66.38 99 VAL A N 1
ATOM 769 C CA . VAL A 1 99 ? 11.921 -8.903 4.809 1.00 66.38 99 VAL A CA 1
ATOM 770 C C . VAL A 1 99 ? 12.906 -9.340 3.733 1.00 66.38 99 VAL A C 1
ATOM 772 O O . VAL A 1 99 ? 13.261 -8.554 2.857 1.00 66.38 99 VAL A O 1
ATOM 775 N N . VAL A 1 100 ? 13.352 -10.595 3.792 1.00 68.12 100 VAL A N 1
ATOM 776 C CA . VAL A 1 100 ? 14.177 -11.189 2.734 1.00 68.12 100 VAL A CA 1
ATOM 777 C C . VAL A 1 100 ? 13.258 -11.923 1.765 1.00 68.12 100 VAL A C 1
ATOM 779 O O . VAL A 1 100 ? 12.634 -12.918 2.131 1.00 68.12 100 VAL A O 1
ATOM 782 N N . VAL A 1 101 ? 13.165 -11.419 0.538 1.00 66.75 101 VAL A N 1
ATOM 783 C CA . VAL A 1 101 ? 12.356 -11.988 -0.540 1.00 66.75 101 VAL A CA 1
ATOM 784 C C . VAL A 1 101 ? 13.215 -12.956 -1.346 1.00 66.75 101 VAL A C 1
ATOM 786 O O . VAL A 1 101 ? 14.249 -12.582 -1.906 1.00 66.75 101 VAL A O 1
ATOM 789 N N . VAL A 1 102 ? 12.773 -14.212 -1.414 1.00 63.16 102 VAL A N 1
ATOM 790 C CA . VAL A 1 102 ? 13.365 -15.248 -2.267 1.00 63.16 102 VAL A CA 1
ATOM 791 C C . VAL A 1 102 ? 12.375 -15.556 -3.382 1.00 63.16 102 VAL A C 1
ATOM 793 O O . VAL A 1 102 ? 11.326 -16.150 -3.141 1.00 63.16 102 VAL A O 1
ATOM 796 N N . VAL A 1 103 ? 12.699 -15.141 -4.605 1.00 62.38 103 VAL A N 1
ATOM 797 C CA . VAL A 1 103 ? 11.852 -15.394 -5.775 1.00 62.38 103 VAL A CA 1
ATOM 798 C C . VAL A 1 103 ? 12.080 -16.830 -6.246 1.00 62.38 103 VAL A C 1
ATOM 800 O O . VAL A 1 103 ? 13.157 -17.172 -6.733 1.00 62.38 103 VAL A O 1
ATOM 803 N N . VAL A 1 104 ? 11.069 -17.686 -6.093 1.00 57.19 104 VAL A N 1
ATOM 804 C CA . VAL A 1 104 ? 11.082 -19.056 -6.625 1.00 57.19 104 VAL A CA 1
ATOM 805 C C . VAL A 1 104 ? 10.357 -19.054 -7.968 1.00 57.19 104 VAL A C 1
ATOM 807 O O . VAL A 1 104 ? 9.135 -18.945 -8.023 1.00 57.19 104 VAL A O 1
ATOM 810 N N . VAL A 1 105 ? 11.108 -19.162 -9.066 1.00 54.94 105 VAL A N 1
ATOM 811 C CA . VAL A 1 105 ? 10.537 -19.221 -10.420 1.00 54.94 105 VAL A CA 1
ATOM 812 C C . VAL A 1 105 ? 9.925 -20.605 -10.652 1.00 54.94 105 VAL A C 1
ATOM 814 O O . VAL A 1 105 ? 10.642 -21.599 -10.765 1.00 54.94 105 VAL A O 1
ATOM 817 N N . VAL A 1 106 ? 8.596 -20.684 -10.740 1.00 48.91 106 VAL A N 1
ATOM 818 C CA . VAL A 1 106 ? 7.888 -21.916 -11.119 1.00 48.91 106 VAL A CA 1
ATOM 819 C C . VAL A 1 106 ? 7.844 -22.000 -12.646 1.00 48.91 106 VAL A C 1
ATOM 821 O O . VAL A 1 106 ? 7.048 -21.326 -13.294 1.00 48.91 106 VAL A O 1
ATOM 824 N N . VAL A 1 107 ? 8.715 -22.816 -13.246 1.00 45.59 107 VAL A N 1
ATOM 825 C CA . VAL A 1 107 ? 8.713 -23.052 -14.700 1.00 45.59 107 VAL A CA 1
ATOM 826 C C . VAL A 1 107 ? 7.583 -24.025 -15.046 1.00 45.59 107 VAL A C 1
ATOM 828 O O . VAL A 1 107 ? 7.715 -25.236 -14.868 1.00 45.59 107 VAL A O 1
ATOM 831 N N . VAL A 1 108 ? 6.458 -23.508 -15.540 1.00 44.28 108 VAL A N 1
ATOM 832 C CA . VAL A 1 108 ? 5.359 -24.337 -16.057 1.00 44.28 108 VAL A CA 1
ATOM 833 C C . VAL A 1 108 ? 5.708 -24.767 -17.483 1.00 44.28 108 VAL A C 1
ATOM 835 O O . VAL A 1 108 ? 5.619 -23.981 -18.419 1.00 44.28 108 VAL A O 1
ATOM 838 N N . VAL A 1 109 ? 6.140 -26.017 -17.669 1.00 41.09 109 VAL A N 1
ATOM 839 C CA . VAL A 1 109 ? 6.421 -26.577 -19.002 1.00 41.09 109 VAL A CA 1
ATOM 840 C C . VAL A 1 109 ? 5.098 -26.908 -19.698 1.00 41.09 109 VAL A C 1
ATOM 842 O O . VAL A 1 109 ? 4.631 -28.042 -19.668 1.00 41.09 109 VAL A O 1
ATOM 845 N N . VAL A 1 110 ? 4.481 -25.911 -20.329 1.00 40.94 110 VAL A N 1
ATOM 846 C CA . VAL A 1 110 ? 3.446 -26.106 -21.350 1.00 40.94 110 VAL A CA 1
ATOM 847 C C . VAL A 1 110 ? 3.841 -25.237 -22.537 1.00 40.94 110 VAL A C 1
ATOM 849 O O . VAL A 1 110 ? 4.168 -24.064 -22.383 1.00 40.94 110 VAL A O 1
ATOM 852 N N . VAL A 1 111 ? 3.910 -25.843 -23.720 1.00 41.59 111 VAL A N 1
ATOM 853 C CA . VAL A 1 111 ? 4.245 -25.162 -24.974 1.00 41.59 111 VAL A CA 1
ATOM 854 C C . VAL A 1 111 ? 3.332 -23.933 -25.118 1.00 41.59 111 VAL A C 1
ATOM 856 O O . VAL A 1 111 ? 2.116 -24.089 -25.080 1.00 41.59 111 VAL A O 1
ATOM 859 N N . VAL A 1 112 ? 3.943 -22.753 -25.310 1.00 37.44 112 VAL A N 1
ATOM 860 C CA . VAL A 1 112 ? 3.365 -21.392 -25.436 1.00 37.44 112 VAL A CA 1
ATOM 861 C C . VAL A 1 112 ? 3.358 -20.558 -24.130 1.00 37.44 112 VAL A C 1
ATOM 863 O O . VAL A 1 112 ? 2.429 -20.596 -23.339 1.00 37.44 112 VAL A O 1
ATOM 866 N N . VAL A 1 113 ? 4.413 -19.733 -24.006 1.00 33.12 113 VAL A N 1
ATOM 867 C CA . VAL A 1 113 ? 4.595 -18.535 -23.151 1.00 33.12 113 VAL A CA 1
ATOM 868 C C . VAL A 1 113 ? 4.515 -18.751 -21.628 1.00 33.12 113 VAL A C 1
ATOM 870 O O . VAL A 1 113 ? 3.476 -18.581 -21.002 1.00 33.12 113 VAL A O 1
ATOM 873 N N . VAL A 1 114 ? 5.670 -18.994 -20.997 1.00 35.69 114 VAL A N 1
ATOM 874 C CA . VAL A 1 114 ? 5.839 -18.778 -19.550 1.00 35.69 114 VAL A CA 1
ATOM 875 C C . VAL A 1 114 ? 6.099 -17.286 -19.323 1.00 35.69 114 VAL A C 1
ATOM 877 O O . VAL A 1 114 ? 7.232 -16.833 -19.467 1.00 35.69 114 VAL A O 1
ATOM 880 N N . VAL A 1 115 ? 5.065 -16.511 -18.984 1.00 36.97 115 VAL A N 1
ATOM 881 C CA . VAL A 1 115 ? 5.263 -15.230 -18.285 1.00 36.97 115 VAL A CA 1
ATOM 882 C C . VAL A 1 115 ? 5.379 -15.565 -16.801 1.00 36.97 115 VAL A C 1
ATOM 884 O O . VAL A 1 115 ? 4.410 -15.994 -16.179 1.00 36.97 115 VAL A O 1
ATOM 887 N N . ALA A 1 116 ? 6.579 -15.441 -16.238 1.00 47.31 116 ALA A N 1
ATOM 888 C CA . ALA A 1 116 ? 6.814 -15.642 -14.814 1.00 47.31 116 ALA A CA 1
ATOM 889 C C . ALA A 1 116 ? 6.305 -14.420 -14.028 1.00 47.31 116 ALA A C 1
ATOM 891 O O . ALA A 1 116 ? 7.085 -13.552 -13.660 1.00 47.31 116 ALA A O 1
ATOM 892 N N . ALA A 1 117 ? 4.995 -14.328 -13.794 1.00 49.06 117 ALA A N 1
ATOM 893 C CA . ALA A 1 117 ? 4.441 -13.357 -12.855 1.00 49.06 117 ALA A CA 1
ATOM 894 C C . ALA A 1 117 ? 4.486 -13.962 -11.444 1.00 49.06 117 ALA A C 1
ATOM 896 O O . ALA A 1 117 ? 3.777 -14.926 -11.148 1.00 49.06 117 ALA A O 1
ATOM 897 N N . ALA A 1 118 ? 5.353 -13.436 -10.583 1.00 55.41 118 ALA A N 1
ATOM 898 C CA . ALA A 1 118 ? 5.361 -13.777 -9.167 1.00 55.41 118 ALA A CA 1
ATOM 899 C C . ALA A 1 118 ? 4.490 -12.774 -8.396 1.00 55.41 118 ALA A C 1
ATOM 901 O O . ALA A 1 118 ? 4.491 -11.576 -8.677 1.00 55.41 118 ALA A O 1
ATOM 902 N N . VAL A 1 119 ? 3.713 -13.298 -7.451 1.00 54.19 119 VAL A N 1
ATOM 903 C CA . VAL A 1 119 ? 2.668 -12.575 -6.723 1.00 54.19 119 VAL A CA 1
ATOM 904 C C . VAL A 1 119 ? 2.974 -12.656 -5.232 1.00 54.19 119 VAL A C 1
ATOM 906 O O . VAL A 1 119 ? 3.226 -13.748 -4.715 1.00 54.19 119 VAL A O 1
ATOM 909 N N . VAL A 1 120 ? 2.934 -11.522 -4.531 1.00 58.81 120 VAL A N 1
ATOM 910 C CA . VAL A 1 120 ? 3.095 -11.480 -3.070 1.00 58.81 120 VAL A CA 1
ATOM 911 C C . VAL A 1 120 ? 1.721 -11.390 -2.428 1.00 58.81 120 VAL A C 1
ATOM 913 O O . VAL A 1 120 ? 0.887 -10.574 -2.819 1.00 58.81 120 VAL A O 1
ATOM 916 N N . ILE A 1 121 ? 1.475 -12.237 -1.428 1.00 58.47 121 ILE A N 1
ATOM 917 C CA . ILE A 1 121 ? 0.313 -12.113 -0.547 1.00 58.47 121 ILE A CA 1
ATOM 918 C C . ILE A 1 121 ? 0.805 -11.466 0.741 1.00 58.47 121 ILE A C 1
ATOM 920 O O . ILE A 1 121 ? 1.502 -12.102 1.532 1.00 58.47 1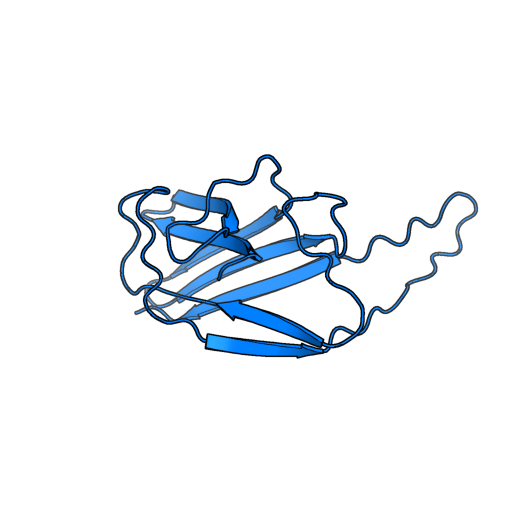21 ILE A O 1
ATOM 924 N N . VAL A 1 122 ? 0.428 -10.209 0.957 1.00 59.59 122 VAL A N 1
ATOM 925 C CA . VAL A 1 122 ? 0.677 -9.519 2.223 1.00 59.59 122 VAL A CA 1
ATOM 926 C C . VAL A 1 122 ? -0.580 -9.672 3.072 1.00 59.59 122 VAL A C 1
ATOM 928 O O . VAL A 1 122 ? -1.677 -9.284 2.673 1.00 59.59 122 VAL A O 1
ATOM 931 N N . SER A 1 123 ? -0.437 -10.306 4.235 1.00 50.06 123 SER A N 1
ATOM 932 C CA . SER A 1 123 ? -1.497 -10.372 5.245 1.00 50.06 123 SER A CA 1
ATOM 933 C C . SER A 1 123 ? -1.087 -9.474 6.399 1.00 50.06 123 SER A C 1
ATOM 935 O O . SER A 1 123 ? -0.182 -9.823 7.157 1.00 50.06 123 SER A O 1
ATOM 937 N N . VAL A 1 124 ? -1.719 -8.307 6.506 1.00 56.59 124 VAL A N 1
ATOM 938 C CA . VAL A 1 124 ? -1.495 -7.394 7.628 1.00 56.59 124 VAL A CA 1
ATOM 939 C C . VAL A 1 124 ? -2.621 -7.625 8.627 1.00 56.59 124 VAL A C 1
ATOM 941 O O . VAL A 1 124 ? -3.772 -7.269 8.382 1.00 56.59 124 VAL A O 1
ATOM 944 N N . ALA A 1 125 ? -2.288 -8.262 9.748 1.00 49.78 125 ALA A N 1
ATOM 945 C CA . ALA A 1 125 ? -3.145 -8.271 10.924 1.00 49.78 125 ALA A CA 1
ATOM 946 C C . ALA A 1 125 ? -2.763 -7.057 11.773 1.00 49.78 125 ALA A C 1
ATOM 948 O O . ALA A 1 125 ? -1.684 -7.025 12.369 1.00 49.78 125 ALA A O 1
ATOM 949 N N . VAL A 1 126 ? -3.621 -6.040 11.787 1.00 54.72 126 VAL A N 1
ATOM 950 C CA . VAL A 1 126 ? -3.419 -4.858 12.619 1.00 54.72 126 VAL A CA 1
ATOM 951 C C . VAL A 1 126 ? -4.102 -5.106 13.962 1.00 54.72 126 VAL A C 1
ATOM 953 O O . VAL A 1 126 ? -5.314 -5.310 14.039 1.00 54.72 126 VAL A O 1
ATOM 956 N N . PHE A 1 127 ? -3.3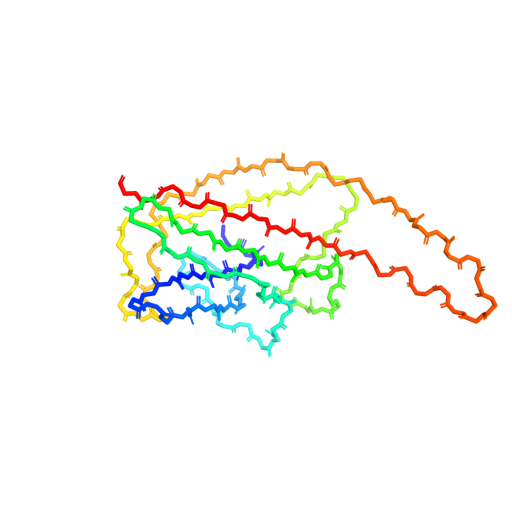03 -5.125 15.028 1.00 41.16 127 PHE A N 1
ATOM 957 C CA . PHE A 1 127 ? -3.771 -5.342 16.394 1.00 41.16 127 PHE A CA 1
ATOM 958 C C . PHE A 1 127 ? -4.373 -4.047 16.934 1.00 41.16 127 PHE A C 1
ATOM 960 O O . PHE A 1 127 ? -3.636 -3.147 17.338 1.00 41.16 127 PHE A O 1
ATOM 967 N N . VAL A 1 128 ? -5.704 -3.938 16.928 1.00 45.50 128 VAL A N 1
ATOM 968 C CA . VAL A 1 128 ? -6.405 -2.752 17.425 1.00 45.50 128 VAL A CA 1
ATOM 969 C C . VAL A 1 128 ? -7.699 -3.129 18.146 1.00 45.50 128 VAL A C 1
ATOM 971 O O . VAL A 1 128 ? -8.760 -3.201 17.536 1.00 45.50 128 VAL A O 1
ATOM 974 N N . LYS A 1 129 ? -7.605 -3.321 19.467 1.00 45.34 129 LYS A N 1
ATOM 975 C CA . LYS A 1 129 ? -8.438 -2.649 20.481 1.00 45.34 129 LYS A CA 1
ATOM 976 C C . LYS A 1 129 ? -7.822 -2.824 21.866 1.00 45.34 129 LYS A C 1
ATOM 978 O O . LYS A 1 129 ? -7.591 -3.986 22.264 1.00 45.34 129 LYS A O 1
#

Radius of gyration: 16.08 Å; chains: 1; bounding box: 36×41×46 Å

Secondary structure (DSSP, 8-state):
-TTEEEEEEEEETTEEEEEEEEE-SSSPPEEPSS---EEEEEEEETTEEEEEEEEES----TTS----SEEEEEEE---SS--SSTT-------EEEEEEE---------SS------EEEEEEEEE--

InterPro domains:
  IPR000945 Dopamine beta-hydroxylase-like [PTHR10157] (1-84)
  IPR005018 DOMON domain [PF03351] (1-78)
  IPR005018 DOMON domain [PS50836] (1-79)
  IPR045266 Copper-dependent monoo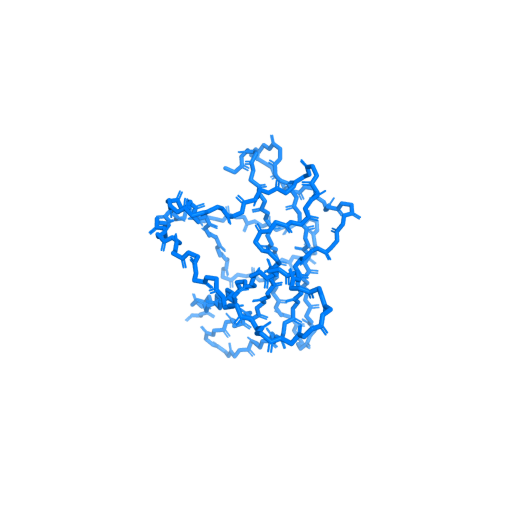xygenases, DOMON domain [cd09631] (1-85)

Organism: NCBI:txid1093978

pLDDT: mean 75.61, std 17.09, range [33.12, 93.31]

Foldseek 3Di:
DALAWDWDWDADPNRIDIFTFAHRDDAQTDGDPDDQKAWPDWDDDPFKTKTKIKGWQPPVDPRHDRNDAAKDKDWDFDDQDDAPDSRGDDRPDIDIDIDGDDDDFDDDPDPDDDPRTDMDIDMDIDGYD